Protein AF-A0A521JXI9-F1 (afdb_monomer_lite)

Foldseek 3Di:
DDPPPPPPPCVVVPPPQQFADEDEDCDDDPAADARYWYFHDDDPDTAWIKHQDNDPPRDIDIAGCDPVDPPHWDWDQDPVRFIWIPDWDADPDDPRFTFTQDRRGTGGDDDPPPPPDDD

Structure (mmCIF, N/CA/C/O backbone):
data_AF-A0A521JXI9-F1
#
_entry.id   AF-A0A521JXI9-F1
#
loop_
_atom_site.group_PDB
_atom_site.id
_atom_site.type_symbol
_atom_site.label_atom_id
_atom_site.label_alt_id
_atom_site.label_comp_id
_atom_site.label_asym_id
_atom_site.label_entity_id
_atom_site.label_seq_id
_atom_site.pdbx_PDB_ins_code
_atom_site.Cartn_x
_atom_site.Cartn_y
_atom_site.Cartn_z
_atom_site.occupancy
_atom_site.B_iso_or_equiv
_atom_site.auth_seq_id
_atom_site.auth_comp_id
_atom_site.auth_asym_id
_atom_site.auth_atom_id
_atom_site.pdbx_PDB_model_num
ATOM 1 N N . MET A 1 1 ? -35.250 31.028 7.213 1.00 47.62 1 MET A N 1
ATOM 2 C CA . MET A 1 1 ? -35.215 29.556 7.356 1.00 47.62 1 MET A CA 1
ATOM 3 C C . MET A 1 1 ? -34.373 28.951 6.228 1.00 47.62 1 MET A C 1
ATOM 5 O O . MET A 1 1 ? -34.905 28.649 5.171 1.00 47.62 1 MET A O 1
ATOM 9 N N . ASN A 1 2 ? -33.052 28.829 6.402 1.00 38.97 2 ASN A N 1
ATOM 10 C CA . ASN A 1 2 ? -32.171 28.202 5.405 1.00 38.97 2 ASN A CA 1
ATOM 11 C C . ASN A 1 2 ? -31.302 27.151 6.114 1.00 38.97 2 ASN A C 1
ATOM 13 O O . ASN A 1 2 ? -30.227 27.426 6.633 1.00 38.97 2 ASN A O 1
ATOM 17 N N . TRP A 1 3 ? -31.861 25.951 6.225 1.00 44.75 3 TRP A N 1
ATOM 18 C CA . TRP A 1 3 ? -31.470 24.856 7.122 1.00 44.75 3 TRP A CA 1
ATOM 19 C C . TRP A 1 3 ? -30.432 23.902 6.501 1.00 44.75 3 TRP A C 1
ATOM 21 O O . TRP A 1 3 ? -30.036 22.913 7.107 1.00 44.75 3 TRP A O 1
ATOM 31 N N . ARG A 1 4 ? -29.929 24.215 5.298 1.00 48.31 4 ARG A N 1
ATOM 32 C CA . ARG A 1 4 ? -29.023 23.351 4.514 1.00 48.31 4 ARG A CA 1
ATOM 33 C C . ARG A 1 4 ? -27.524 23.571 4.769 1.00 48.31 4 ARG A C 1
ATOM 35 O O . ARG A 1 4 ? -26.708 22.974 4.073 1.00 48.31 4 ARG A O 1
ATOM 42 N N . LYS A 1 5 ? -27.135 24.404 5.742 1.00 41.25 5 LYS A N 1
ATOM 43 C CA . LYS A 1 5 ? -25.718 24.742 6.018 1.00 41.25 5 LYS A CA 1
ATOM 44 C C . LYS A 1 5 ? -25.226 24.410 7.432 1.00 41.25 5 LYS A C 1
ATOM 46 O O . LYS A 1 5 ? -24.143 24.836 7.803 1.00 41.25 5 LYS A O 1
ATOM 51 N N . LEU A 1 6 ? -25.975 23.618 8.201 1.00 44.66 6 LEU A N 1
ATOM 52 C CA . LEU A 1 6 ? -25.586 23.218 9.565 1.00 44.66 6 LEU A CA 1
ATOM 53 C C . LEU A 1 6 ? -25.155 21.745 9.694 1.00 44.66 6 LEU A C 1
ATOM 55 O O . LEU A 1 6 ? -24.952 21.262 10.799 1.00 44.66 6 LEU A O 1
ATOM 59 N N . TRP A 1 7 ? -24.973 21.027 8.580 1.00 44.38 7 TRP A N 1
ATOM 60 C CA . TRP A 1 7 ? -24.652 19.587 8.596 1.00 44.38 7 TRP A CA 1
ATOM 61 C C . TRP A 1 7 ? -23.256 19.217 8.062 1.00 44.38 7 TRP A C 1
ATOM 63 O O . TRP A 1 7 ? -22.915 18.038 8.002 1.00 44.38 7 TRP A O 1
ATOM 73 N N . GLN A 1 8 ? -22.411 20.190 7.700 1.00 44.91 8 GLN A N 1
ATOM 74 C CA . GLN A 1 8 ? -21.087 19.904 7.112 1.00 44.91 8 GLN A CA 1
ATOM 75 C C . GLN A 1 8 ? -19.894 20.070 8.063 1.00 44.91 8 GLN A C 1
ATOM 77 O O . GLN A 1 8 ? -18.779 19.720 7.679 1.00 44.91 8 GLN A O 1
ATOM 82 N N . SER A 1 9 ? -20.109 20.513 9.305 1.00 42.28 9 SER A N 1
ATOM 83 C CA . SER A 1 9 ? -18.996 20.830 10.218 1.00 42.28 9 SER A CA 1
ATOM 84 C C . SER A 1 9 ? -18.816 19.844 11.379 1.00 42.28 9 SER A C 1
ATOM 86 O O . SER A 1 9 ? -17.770 19.856 12.015 1.00 42.28 9 SER A O 1
ATOM 88 N N . ALA A 1 10 ? -19.761 18.924 11.608 1.00 41.06 10 ALA A N 1
ATOM 89 C CA . ALA A 1 10 ? -19.633 17.879 12.635 1.00 41.06 10 ALA A CA 1
ATOM 90 C C . ALA A 1 10 ? -19.291 16.482 12.067 1.00 41.06 10 ALA A C 1
ATOM 92 O O . ALA A 1 10 ? -18.814 15.613 12.793 1.00 41.06 10 ALA A O 1
ATOM 93 N N . SER A 1 11 ? -19.453 16.245 10.755 1.00 41.09 11 SER A N 1
ATOM 94 C CA . SER A 1 11 ? -19.247 14.907 10.159 1.00 41.09 11 SER A CA 1
ATOM 95 C C . SER A 1 11 ? -17.777 14.533 9.916 1.00 41.09 11 SER A C 1
ATOM 97 O O . SER A 1 11 ? -17.477 13.400 9.542 1.00 41.09 11 SER A O 1
ATOM 99 N N . GLN A 1 12 ? -16.843 15.459 10.150 1.00 42.47 12 GLN A N 1
ATOM 100 C CA . GLN A 1 12 ? -15.401 15.194 10.066 1.00 42.47 12 GLN A CA 1
ATOM 101 C C . GLN A 1 12 ? -14.792 14.748 11.402 1.00 42.47 12 GLN A C 1
ATOM 103 O O . GLN A 1 12 ? -13.679 14.231 11.410 1.00 42.47 12 GLN A O 1
ATOM 108 N N . TRP A 1 13 ? -15.523 14.899 12.512 1.00 41.03 13 TRP A N 1
ATOM 109 C CA . TRP A 1 13 ? -15.098 14.438 13.839 1.00 41.03 13 TRP A CA 1
ATOM 110 C C . TRP A 1 13 ? -15.399 12.947 14.067 1.00 41.03 13 TRP A C 1
ATOM 112 O O . TRP A 1 13 ? -14.726 12.295 14.857 1.00 41.03 13 TRP A 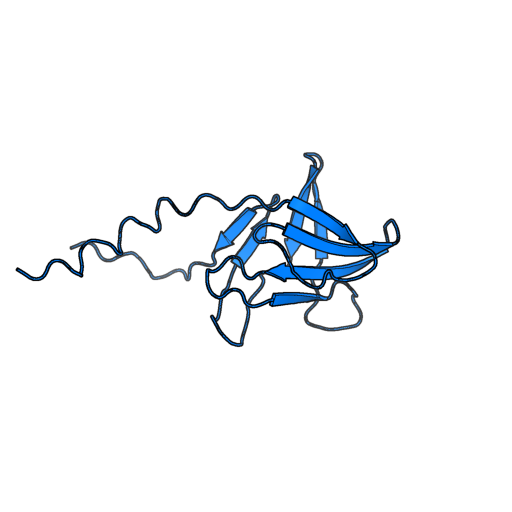O 1
ATOM 122 N N . PHE A 1 14 ? -16.350 12.389 13.309 1.00 41.69 14 PHE A N 1
ATOM 123 C CA . PHE A 1 14 ? -16.812 10.998 13.410 1.00 41.69 14 PHE A CA 1
ATOM 124 C C . PHE A 1 14 ? -16.558 10.143 12.162 1.00 41.69 14 PHE A C 1
ATOM 126 O O . PHE A 1 14 ? -17.037 9.011 12.096 1.00 41.69 14 PHE A O 1
ATOM 133 N N . LYS A 1 15 ? -15.782 10.614 11.171 1.00 48.12 15 LYS A N 1
ATOM 134 C CA . LYS A 1 15 ? -15.240 9.709 10.142 1.00 48.12 15 LYS A CA 1
ATOM 135 C C . LYS A 1 15 ? -14.198 8.821 10.809 1.00 48.12 15 LYS A C 1
ATOM 137 O O . LYS A 1 15 ? -13.009 9.130 10.821 1.00 48.12 15 LYS A O 1
ATOM 142 N N . GLY A 1 16 ? -14.721 7.764 11.432 1.00 50.00 16 GLY A N 1
ATOM 143 C CA . GLY A 1 16 ? -14.015 6.764 12.201 1.00 50.00 16 GLY A CA 1
ATOM 144 C C . GLY A 1 16 ? -12.719 6.400 11.513 1.00 50.00 16 GLY A C 1
ATOM 145 O O . GLY A 1 16 ? -12.669 6.223 10.298 1.00 50.00 16 GLY A O 1
ATOM 146 N N . ARG A 1 17 ? -11.673 6.361 12.328 1.00 65.44 17 ARG A N 1
ATOM 147 C CA . ARG A 1 17 ? -10.297 6.007 12.007 1.00 65.44 17 ARG A CA 1
ATOM 148 C C . ARG A 1 17 ? -10.304 4.699 11.208 1.00 65.44 17 ARG A C 1
ATOM 150 O O . ARG A 1 17 ? -10.276 3.634 11.816 1.00 65.44 17 ARG A O 1
ATOM 157 N N . GLN A 1 18 ? -10.435 4.794 9.879 1.00 75.31 18 GLN A N 1
ATOM 158 C CA . GLN A 1 18 ? -10.701 3.653 9.005 1.00 75.31 18 GLN A CA 1
ATOM 159 C C . GLN A 1 18 ? -9.571 2.656 9.199 1.00 75.31 18 GLN A C 1
ATOM 161 O O . GLN A 1 18 ? -8.430 2.951 8.840 1.00 75.31 18 GLN A O 1
ATOM 166 N N . VAL A 1 19 ? -9.894 1.527 9.826 1.00 87.62 19 VAL A N 1
ATOM 167 C CA . VAL A 1 19 ? -8.962 0.418 9.988 1.00 87.62 19 VAL A CA 1
ATOM 168 C C . VAL A 1 19 ? -8.993 -0.374 8.695 1.00 87.62 19 VAL A C 1
ATOM 170 O O . VAL A 1 19 ? -10.062 -0.715 8.192 1.00 87.62 19 VAL A O 1
ATOM 173 N N . LEU A 1 20 ? -7.815 -0.592 8.139 1.00 93.50 20 LEU A N 1
ATOM 174 C CA . LEU A 1 20 ? -7.587 -1.317 6.913 1.00 93.50 20 LEU A CA 1
ATOM 175 C C . LEU A 1 20 ? -7.235 -2.761 7.249 1.00 93.50 20 LEU A C 1
ATOM 177 O O . LEU A 1 20 ? -6.437 -3.018 8.149 1.00 93.50 20 LEU A O 1
ATOM 181 N N . VAL A 1 21 ? -7.821 -3.691 6.509 1.00 95.12 21 VAL A N 1
ATOM 182 C CA . VAL A 1 21 ? -7.475 -5.112 6.579 1.00 95.12 21 VAL A CA 1
ATOM 183 C C . VAL A 1 21 ? -6.644 -5.448 5.352 1.00 95.12 21 VAL A C 1
ATOM 185 O O . VAL A 1 21 ? -7.057 -5.142 4.235 1.00 95.12 21 VAL A O 1
ATOM 188 N N . SER A 1 22 ? -5.466 -6.029 5.549 1.00 94.38 22 SER A N 1
ATOM 189 C CA . SER A 1 22 ? -4.639 -6.506 4.446 1.00 94.38 22 SER A CA 1
ATOM 190 C C . SER A 1 22 ? -5.030 -7.921 4.035 1.00 94.38 22 SER A C 1
ATOM 192 O O . SER A 1 22 ? -5.378 -8.755 4.866 1.00 94.38 22 SER A O 1
ATOM 194 N N . GLU A 1 23 ? -4.962 -8.176 2.737 1.00 95.94 23 GLU A N 1
ATOM 195 C CA . GLU A 1 23 ? -5.205 -9.475 2.124 1.00 95.94 23 GLU A CA 1
ATOM 196 C C . GLU A 1 23 ? -4.158 -9.665 1.030 1.00 95.94 23 GLU A C 1
ATOM 198 O O . GLU A 1 23 ? -4.027 -8.806 0.157 1.00 95.94 23 GLU A O 1
ATOM 203 N N . GLN A 1 24 ? -3.365 -10.733 1.110 1.00 96.62 24 GLN A N 1
ATOM 204 C CA . GLN A 1 24 ? -2.411 -11.062 0.056 1.00 96.62 24 GLN A CA 1
ATOM 205 C C . GLN A 1 24 ? -3.127 -11.841 -1.042 1.00 96.62 24 GLN A C 1
ATOM 207 O O . GLN A 1 24 ? -3.872 -12.771 -0.743 1.00 96.62 24 GLN A O 1
ATOM 212 N N . VAL A 1 25 ? -2.915 -11.433 -2.289 1.00 96.62 25 VAL A N 1
ATOM 213 C CA . VAL A 1 25 ? -3.550 -12.020 -3.469 1.00 96.62 25 VAL A CA 1
ATOM 214 C C . VAL A 1 25 ? -2.542 -12.112 -4.608 1.00 96.62 25 VAL A C 1
ATOM 216 O O . VAL A 1 25 ? -1.685 -11.238 -4.752 1.00 96.62 25 VAL A O 1
ATOM 219 N N . ASP A 1 26 ? -2.676 -13.135 -5.444 1.00 93.50 26 ASP A N 1
ATOM 220 C CA . ASP A 1 26 ? -1.853 -13.268 -6.650 1.00 93.50 26 ASP A CA 1
ATOM 221 C C . ASP A 1 26 ? -2.393 -12.387 -7.790 1.00 93.50 26 ASP A C 1
ATOM 223 O O . ASP A 1 26 ? -1.630 -11.837 -8.583 1.00 93.50 26 ASP A O 1
ATOM 227 N N . GLU A 1 27 ? -3.713 -12.172 -7.824 1.00 91.31 27 GLU A N 1
ATOM 228 C CA . GLU A 1 27 ? -4.410 -11.355 -8.819 1.00 91.31 27 GLU A CA 1
ATOM 229 C C . GLU A 1 27 ? -5.374 -10.356 -8.159 1.00 91.31 27 GLU A C 1
ATOM 231 O O . GLU A 1 27 ? -5.932 -10.604 -7.087 1.00 91.31 27 GLU A O 1
ATOM 236 N N . ILE A 1 28 ? -5.559 -9.187 -8.786 1.00 91.94 28 ILE A N 1
ATOM 237 C CA . ILE A 1 28 ? -6.487 -8.162 -8.290 1.00 91.94 28 ILE A CA 1
ATOM 238 C C . ILE A 1 28 ? -7.927 -8.664 -8.480 1.00 91.94 28 ILE A C 1
ATOM 240 O O . ILE A 1 28 ? -8.292 -8.979 -9.609 1.00 91.94 28 ILE A O 1
ATOM 244 N N . PRO A 1 29 ? -8.779 -8.668 -7.437 1.00 91.81 29 PRO A N 1
ATOM 245 C CA . PRO A 1 29 ? -10.187 -9.019 -7.597 1.00 91.81 29 PRO A CA 1
ATOM 246 C C . PRO A 1 29 ? -10.929 -8.033 -8.505 1.00 91.81 29 PRO A C 1
ATOM 248 O O . PRO A 1 29 ? -10.666 -6.830 -8.449 1.00 91.81 29 PRO A O 1
ATOM 251 N N . ASP A 1 30 ? -11.958 -8.502 -9.215 1.00 90.94 30 ASP A N 1
ATOM 252 C CA . ASP A 1 30 ? -12.822 -7.649 -10.053 1.00 90.94 30 ASP A CA 1
ATOM 253 C C . ASP A 1 30 ? -13.436 -6.472 -9.274 1.00 90.94 30 ASP A C 1
ATOM 255 O O . ASP A 1 30 ? -13.648 -5.381 -9.806 1.00 90.94 30 ASP A O 1
ATOM 259 N N . CYS A 1 31 ? -13.728 -6.690 -7.988 1.00 91.19 31 CYS A N 1
ATOM 260 C CA . CYS A 1 31 ? -14.319 -5.703 -7.092 1.00 91.19 31 CYS A CA 1
ATOM 261 C C . CYS A 1 31 ? -13.498 -5.562 -5.805 1.00 91.19 31 CYS A C 1
ATOM 263 O O . CYS A 1 31 ? -13.505 -6.442 -4.943 1.00 91.19 31 CYS A O 1
ATOM 265 N N . LEU A 1 32 ? -12.842 -4.412 -5.628 1.00 94.56 32 LEU A N 1
ATOM 266 C CA . LEU A 1 32 ? -12.102 -4.114 -4.402 1.00 94.56 32 LEU A CA 1
ATOM 267 C C . LEU A 1 32 ? -13.046 -3.659 -3.288 1.00 94.56 32 LEU A C 1
ATOM 269 O O . LEU A 1 32 ? -13.744 -2.649 -3.413 1.00 94.56 32 LEU A O 1
ATOM 273 N N . ALA A 1 33 ? -13.006 -4.359 -2.156 1.00 94.06 33 ALA A N 1
ATOM 274 C CA . ALA A 1 33 ? -13.790 -3.988 -0.989 1.00 94.06 33 ALA A CA 1
ATOM 275 C C . ALA A 1 33 ? -13.243 -2.722 -0.308 1.00 94.06 33 ALA A C 1
ATOM 277 O O . ALA A 1 33 ? -12.033 -2.530 -0.134 1.00 94.06 33 ALA A O 1
ATOM 278 N N . LYS A 1 34 ? -14.155 -1.864 0.158 1.00 92.69 34 LYS A N 1
ATOM 279 C CA . LYS A 1 34 ? -13.799 -0.682 0.945 1.00 92.69 34 LYS A CA 1
ATOM 280 C C . LYS A 1 34 ? -13.123 -1.099 2.250 1.00 92.69 34 LYS A C 1
ATOM 282 O O . LYS A 1 34 ? -13.637 -1.938 2.980 1.00 92.69 34 LYS A O 1
ATOM 287 N N . GLY A 1 35 ? -11.998 -0.467 2.576 1.00 93.88 35 GLY A N 1
ATOM 288 C CA . GLY A 1 35 ? -11.262 -0.783 3.803 1.00 93.88 35 GLY A CA 1
ATOM 289 C C . GLY A 1 35 ? -10.346 -1.995 3.708 1.00 93.88 35 GLY A C 1
ATOM 290 O O . GLY A 1 35 ? -9.772 -2.371 4.724 1.00 93.88 35 GLY A O 1
ATOM 291 N N . LYS A 1 36 ? -10.148 -2.560 2.514 1.00 95.94 36 LYS A N 1
ATOM 292 C CA . LYS A 1 36 ? -9.125 -3.577 2.282 1.00 95.94 36 LYS A CA 1
ATOM 293 C C . LYS A 1 36 ? -7.900 -3.023 1.556 1.00 95.94 36 LYS A C 1
ATOM 295 O O . LYS A 1 36 ? -8.008 -2.113 0.731 1.00 95.94 36 LYS A O 1
ATOM 300 N N . LEU A 1 37 ? -6.741 -3.580 1.897 1.00 96.31 37 LEU A N 1
ATOM 301 C CA . LEU A 1 37 ? -5.474 -3.423 1.191 1.00 96.31 37 LEU A CA 1
ATOM 302 C C . LEU A 1 37 ? -5.120 -4.759 0.549 1.00 96.31 37 LEU A C 1
ATOM 304 O O . LEU A 1 37 ? -4.767 -5.700 1.253 1.00 96.31 37 LEU A O 1
ATOM 308 N N . TYR A 1 38 ? -5.192 -4.827 -0.772 1.00 97.75 38 TYR A N 1
ATOM 309 C CA . TYR A 1 38 ? -4.799 -6.016 -1.514 1.00 97.75 38 TYR A CA 1
ATOM 310 C C . TYR A 1 38 ? -3.304 -5.944 -1.794 1.00 97.75 38 TYR A C 1
ATOM 312 O O . TYR A 1 38 ? -2.854 -5.058 -2.523 1.00 97.75 38 TYR A O 1
ATOM 320 N N . LEU A 1 39 ? -2.536 -6.821 -1.155 1.00 97.50 39 LEU A N 1
ATOM 321 C CA . LEU A 1 39 ? -1.094 -6.940 -1.320 1.00 97.50 39 LEU A CA 1
ATOM 322 C C . LEU A 1 39 ? -0.835 -7.939 -2.438 1.00 97.50 39 LEU A C 1
ATOM 324 O O . LEU A 1 39 ? -1.085 -9.128 -2.277 1.00 97.50 39 LEU A O 1
ATOM 328 N N . LEU A 1 40 ? -0.357 -7.443 -3.568 1.00 97.81 40 LEU A N 1
ATOM 329 C CA . LEU A 1 40 ? -0.119 -8.265 -4.738 1.00 97.81 40 LEU A CA 1
ATOM 330 C C . LEU A 1 40 ? 1.287 -8.826 -4.703 1.00 97.81 40 LEU A C 1
ATOM 332 O O . LEU A 1 40 ? 2.260 -8.061 -4.679 1.00 97.81 40 LEU A O 1
ATOM 336 N N . GLY A 1 41 ? 1.377 -10.148 -4.685 1.00 95.88 41 GLY A N 1
ATOM 337 C CA . GLY A 1 41 ? 2.649 -10.840 -4.660 1.00 95.88 41 GLY A CA 1
ATOM 338 C C . GLY A 1 41 ? 2.584 -12.232 -4.071 1.00 95.88 41 GLY A C 1
ATOM 339 O O . GLY A 1 41 ? 1.630 -12.584 -3.385 1.00 95.88 41 GLY A O 1
ATOM 340 N N . GLU A 1 42 ? 3.673 -12.971 -4.238 1.00 94.44 42 GLU A N 1
ATOM 341 C CA . GLU A 1 42 ? 3.807 -14.344 -3.766 1.00 94.44 42 GLU A CA 1
ATOM 342 C C . GLU A 1 42 ? 4.779 -14.423 -2.579 1.00 94.44 42 GLU A C 1
ATOM 344 O O . GLU A 1 42 ? 5.901 -13.897 -2.604 1.00 94.44 42 GLU A O 1
ATOM 349 N N . GLY A 1 43 ? 4.351 -15.080 -1.499 1.00 91.62 43 GLY A N 1
ATOM 350 C CA . GLY A 1 43 ? 5.149 -15.232 -0.285 1.00 91.62 43 GLY A CA 1
ATOM 351 C C . GLY A 1 43 ? 5.611 -13.882 0.271 1.00 91.62 43 GLY A C 1
ATOM 352 O O . GLY A 1 43 ? 4.802 -13.063 0.698 1.00 91.62 43 GLY A O 1
ATOM 353 N N . ARG A 1 44 ? 6.927 -13.638 0.277 1.00 90.62 44 ARG A N 1
ATOM 354 C CA . ARG A 1 44 ? 7.519 -12.371 0.758 1.00 90.62 44 ARG A CA 1
ATOM 355 C C . ARG A 1 44 ? 7.777 -11.347 -0.350 1.00 90.62 44 ARG A C 1
ATOM 357 O O . ARG A 1 44 ? 8.250 -10.252 -0.051 1.00 90.62 44 ARG A O 1
ATOM 364 N N . HIS A 1 45 ? 7.528 -11.699 -1.608 1.00 94.06 45 HIS A N 1
ATOM 365 C CA . HIS A 1 45 ? 7.814 -10.845 -2.750 1.00 94.06 45 HIS A CA 1
ATOM 366 C C . HIS A 1 45 ? 6.542 -10.130 -3.204 1.00 94.06 45 HIS A C 1
ATOM 368 O O . HIS A 1 45 ? 5.728 -10.693 -3.926 1.00 94.06 45 HIS A O 1
ATOM 374 N N . LEU A 1 46 ? 6.376 -8.882 -2.762 1.00 96.50 46 LEU A N 1
ATOM 375 C CA . LEU A 1 46 ? 5.232 -8.042 -3.112 1.00 96.50 46 LEU A CA 1
ATOM 376 C C . LEU A 1 46 ? 5.620 -7.024 -4.185 1.00 96.50 46 LEU A C 1
ATOM 378 O O . LEU A 1 46 ? 6.588 -6.283 -4.011 1.00 96.50 46 LEU A O 1
ATOM 382 N N . TRP A 1 47 ? 4.839 -6.950 -5.262 1.00 96.88 47 TRP A N 1
ATOM 383 C CA . TRP A 1 47 ? 5.078 -6.026 -6.375 1.00 96.88 47 TRP A CA 1
ATOM 384 C C . TRP A 1 47 ? 4.129 -4.827 -6.381 1.00 96.88 47 TRP A C 1
ATOM 386 O O . TRP A 1 47 ? 4.501 -3.759 -6.873 1.00 96.88 47 TRP A O 1
ATOM 396 N N . ALA A 1 48 ? 2.929 -4.946 -5.807 1.00 97.50 48 ALA A N 1
ATOM 397 C CA . ALA A 1 48 ? 1.976 -3.841 -5.773 1.00 97.50 48 ALA A CA 1
ATOM 398 C C . ALA A 1 48 ? 1.021 -3.891 -4.575 1.00 97.50 48 ALA A C 1
ATOM 400 O O . ALA A 1 48 ? 0.864 -4.905 -3.902 1.00 97.50 48 ALA A O 1
ATOM 401 N N . VAL A 1 49 ? 0.347 -2.768 -4.332 1.00 97.69 49 VAL A N 1
ATOM 402 C CA . VAL A 1 49 ? -0.830 -2.684 -3.466 1.00 97.69 49 VAL A CA 1
ATOM 403 C C . VAL A 1 49 ? -1.980 -2.086 -4.256 1.00 97.69 49 VAL A C 1
ATOM 405 O O . VAL A 1 49 ? -1.804 -1.062 -4.917 1.00 97.69 49 VAL A O 1
A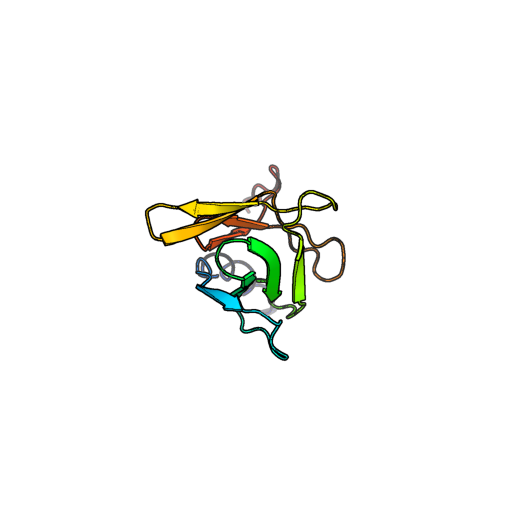TOM 408 N N . ALA A 1 50 ? -3.163 -2.678 -4.150 1.00 97.69 50 ALA A N 1
ATOM 409 C CA . ALA A 1 50 ? -4.388 -2.110 -4.691 1.00 97.69 50 ALA A CA 1
ATOM 410 C C . ALA A 1 50 ? -5.408 -1.861 -3.575 1.00 97.69 50 ALA A C 1
ATOM 412 O O . ALA A 1 50 ? -5.538 -2.638 -2.628 1.00 97.69 50 ALA A O 1
ATOM 413 N N . MET A 1 51 ? -6.128 -0.747 -3.662 1.00 96.81 51 MET A N 1
ATOM 414 C CA . MET A 1 51 ? -7.182 -0.408 -2.708 1.00 96.81 51 MET A CA 1
ATOM 415 C C . MET A 1 51 ? -8.223 0.509 -3.332 1.00 96.81 51 MET A C 1
ATOM 417 O O . MET A 1 51 ? -7.928 1.298 -4.231 1.00 96.81 51 MET A O 1
ATOM 421 N N . GLN A 1 52 ? -9.436 0.490 -2.793 1.00 95.94 52 GLN A N 1
ATOM 422 C CA . GLN A 1 52 ? -10.385 1.560 -3.068 1.00 95.94 52 GLN A CA 1
ATOM 423 C C . GLN A 1 52 ? -9.954 2.836 -2.332 1.00 95.94 52 GLN A C 1
ATOM 425 O O . GLN A 1 52 ? -9.539 2.776 -1.172 1.00 95.94 52 GLN A O 1
ATOM 430 N N . CYS A 1 53 ? -10.083 4.002 -2.976 1.00 94.44 53 CYS A N 1
ATOM 431 C CA . CYS A 1 53 ? -9.834 5.295 -2.345 1.00 94.44 53 CYS A CA 1
ATOM 432 C C . CYS A 1 53 ? -10.599 5.353 -1.020 1.00 94.44 53 CYS A C 1
ATOM 434 O O . CYS A 1 53 ? -11.814 5.154 -1.028 1.00 94.44 53 CYS A O 1
ATOM 436 N N . PRO A 1 54 ? -9.940 5.676 0.107 1.00 93.06 54 PRO A N 1
ATOM 437 C CA . PRO A 1 54 ? -10.616 5.769 1.403 1.00 93.06 54 PRO A CA 1
ATOM 438 C C . PRO A 1 54 ? -11.589 6.955 1.476 1.00 93.06 54 PRO A C 1
ATOM 440 O O . PRO A 1 54 ? -12.398 7.076 2.396 1.00 93.06 54 PRO A O 1
ATOM 443 N N . CYS A 1 55 ? -11.540 7.844 0.485 1.00 89.12 55 CYS A N 1
ATOM 444 C CA . CYS A 1 55 ? -12.599 8.801 0.234 1.00 89.12 55 CYS A CA 1
ATOM 445 C C . CYS A 1 55 ? -13.903 8.103 -0.211 1.00 89.12 55 CYS A C 1
ATOM 447 O O . CYS A 1 55 ? -13.977 6.895 -0.400 1.00 89.12 55 CYS A O 1
ATOM 449 N N . SER A 1 56 ? -14.974 8.863 -0.419 1.00 86.69 56 SER A N 1
ATOM 450 C CA . SER A 1 56 ? -16.246 8.316 -0.912 1.00 86.69 56 SER A CA 1
ATOM 451 C C . SER A 1 56 ? -16.354 8.259 -2.442 1.00 86.69 56 SER A C 1
ATOM 453 O O . SER A 1 56 ? -17.432 7.968 -2.941 1.00 86.69 56 SER A O 1
ATOM 455 N N . CYS A 1 57 ? -15.285 8.547 -3.199 1.00 91.31 57 CYS A N 1
ATOM 456 C CA . CYS A 1 57 ? -15.366 8.609 -4.668 1.00 91.31 57 CYS A CA 1
ATOM 457 C C . CYS A 1 57 ? -15.344 7.237 -5.354 1.00 91.31 57 CYS A C 1
ATOM 459 O O . CYS A 1 57 ? -15.588 7.159 -6.551 1.00 91.31 57 CYS A O 1
ATOM 461 N N . GLY A 1 58 ? -14.987 6.178 -4.623 1.00 89.81 58 GLY A N 1
ATOM 462 C CA . GLY A 1 58 ? -14.943 4.809 -5.132 1.00 89.81 58 GLY A CA 1
ATOM 463 C C . GLY A 1 58 ? -13.806 4.492 -6.109 1.00 89.81 58 GLY A C 1
ATOM 464 O O . GLY A 1 58 ? -13.665 3.338 -6.493 1.00 89.81 58 GLY A O 1
ATOM 465 N N . GLY A 1 59 ? -12.977 5.471 -6.484 1.00 93.81 59 GLY A N 1
ATOM 466 C CA . GLY A 1 59 ? -11.861 5.262 -7.408 1.00 93.81 59 GLY A CA 1
ATOM 467 C C . GLY A 1 59 ? -10.808 4.305 -6.852 1.00 93.81 59 GLY A C 1
ATOM 468 O O . GLY A 1 59 ? -10.514 4.342 -5.660 1.00 93.81 59 GLY A O 1
ATOM 469 N N . ILE A 1 60 ? -10.221 3.484 -7.717 1.00 95.38 60 ILE A N 1
ATOM 470 C CA . ILE A 1 60 ? -9.179 2.522 -7.346 1.00 95.38 60 ILE A CA 1
ATOM 471 C C . ILE A 1 60 ? -7.809 3.216 -7.334 1.00 95.38 60 ILE A C 1
ATOM 473 O O . ILE A 1 60 ? -7.529 4.103 -8.145 1.00 95.38 60 ILE A O 1
ATOM 477 N N . ILE A 1 61 ? -6.974 2.840 -6.369 1.00 96.06 61 ILE A N 1
ATOM 478 C CA . ILE A 1 61 ? -5.592 3.284 -6.216 1.00 96.06 61 ILE A CA 1
ATOM 479 C C . ILE A 1 61 ? -4.697 2.054 -6.348 1.00 96.06 61 ILE A C 1
ATOM 481 O O . ILE A 1 61 ? -4.848 1.105 -5.582 1.00 96.06 61 ILE A O 1
ATOM 485 N N . HIS A 1 62 ? -3.750 2.115 -7.284 1.00 96.12 62 HIS A N 1
ATOM 486 C CA . HIS A 1 62 ? -2.666 1.147 -7.430 1.00 96.12 62 HIS A CA 1
ATOM 487 C C . HIS A 1 62 ? -1.356 1.805 -7.004 1.00 96.12 62 HIS A C 1
ATOM 489 O O . HIS A 1 62 ? -1.056 2.927 -7.419 1.00 96.12 62 HIS A O 1
ATOM 495 N N . LEU A 1 63 ? -0.587 1.115 -6.170 1.00 97.00 63 LEU A N 1
ATOM 496 C CA . LEU A 1 63 ? 0.703 1.559 -5.661 1.00 97.00 63 LEU A CA 1
ATOM 497 C C . LEU A 1 63 ? 1.754 0.528 -6.048 1.00 97.00 63 LEU A C 1
ATOM 499 O O . LEU A 1 63 ? 1.624 -0.646 -5.716 1.00 97.00 63 LEU A O 1
ATOM 503 N N . ASN A 1 64 ? 2.802 0.976 -6.725 1.00 97.25 64 ASN A N 1
ATOM 504 C CA . ASN A 1 64 ? 3.945 0.140 -7.059 1.00 97.25 64 ASN A CA 1
ATOM 505 C C . ASN A 1 64 ? 4.836 -0.071 -5.820 1.00 97.25 64 ASN A C 1
ATOM 507 O O . ASN A 1 64 ? 5.156 0.897 -5.124 1.00 97.25 64 ASN A O 1
ATOM 511 N N . LEU A 1 65 ? 5.259 -1.310 -5.566 1.00 97.25 65 LEU A N 1
ATOM 512 C CA . LEU A 1 65 ? 6.229 -1.654 -4.519 1.00 97.25 65 LEU A CA 1
ATOM 513 C C . LEU A 1 65 ? 7.622 -1.979 -5.079 1.00 97.25 65 LEU A C 1
ATOM 515 O O . LEU A 1 65 ? 8.588 -2.020 -4.316 1.00 97.25 65 LEU A O 1
ATOM 519 N N . LEU A 1 66 ? 7.750 -2.170 -6.396 1.00 96.44 66 LEU A N 1
ATOM 520 C CA . LEU A 1 66 ? 9.031 -2.477 -7.024 1.00 96.44 66 LEU A CA 1
ATOM 521 C C . LEU A 1 66 ? 9.933 -1.230 -7.062 1.00 96.44 66 LEU A C 1
ATOM 523 O O . LEU A 1 66 ? 9.482 -0.145 -7.449 1.00 96.44 66 LEU A O 1
ATOM 527 N N . PRO A 1 67 ? 11.217 -1.350 -6.685 1.00 93.50 67 PRO A N 1
ATOM 528 C CA . PRO A 1 67 ? 12.122 -0.209 -6.563 1.00 93.50 67 PRO A CA 1
ATOM 529 C C . PRO A 1 67 ? 12.525 0.409 -7.908 1.00 93.50 67 PRO A C 1
ATOM 531 O O . PRO A 1 67 ? 13.006 1.545 -7.909 1.00 93.50 67 PRO A O 1
ATOM 534 N N . ASP A 1 68 ? 12.295 -0.295 -9.017 1.00 94.44 68 ASP A N 1
ATOM 535 C CA . ASP A 1 68 ? 12.775 0.068 -10.357 1.00 94.44 68 ASP A CA 1
ATOM 536 C C . ASP A 1 68 ? 11.898 1.119 -11.052 1.00 94.44 68 ASP A C 1
ATOM 538 O O . ASP A 1 68 ? 12.328 1.766 -12.004 1.00 94.44 68 ASP A O 1
ATOM 542 N N . ALA A 1 69 ? 10.679 1.336 -10.551 1.00 91.44 69 ALA A N 1
ATOM 543 C CA . ALA A 1 69 ? 9.754 2.337 -11.070 1.00 91.44 69 ALA A CA 1
ATOM 544 C C . ALA A 1 69 ? 9.360 3.358 -9.995 1.00 91.44 69 ALA A C 1
ATOM 546 O O . ALA A 1 69 ? 9.381 3.095 -8.788 1.00 91.44 69 ALA A O 1
ATOM 547 N N . ARG A 1 70 ? 8.994 4.565 -10.437 1.00 93.25 70 ARG A N 1
ATOM 548 C CA . ARG A 1 70 ? 8.513 5.645 -9.570 1.00 93.25 70 ARG A CA 1
ATOM 549 C C . ARG A 1 70 ? 7.126 6.119 -10.026 1.00 93.25 70 ARG A C 1
ATOM 551 O O . ARG A 1 70 ? 6.876 6.153 -11.227 1.00 93.25 70 ARG A O 1
ATOM 558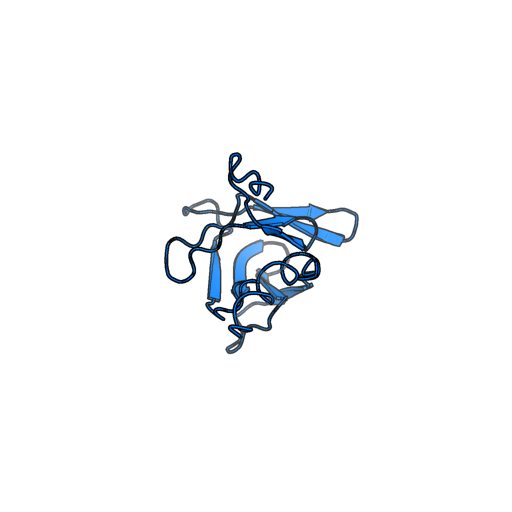 N N . PRO A 1 71 ? 6.254 6.541 -9.094 1.00 94.50 71 PRO A N 1
ATOM 559 C CA . PRO A 1 71 ? 6.446 6.510 -7.641 1.00 94.50 71 PRO A CA 1
ATOM 560 C C . PRO A 1 71 ? 6.462 5.073 -7.086 1.00 94.50 71 PRO A C 1
ATOM 562 O O . PRO A 1 71 ? 5.802 4.188 -7.621 1.00 94.50 71 PRO A O 1
ATOM 565 N N . CYS A 1 72 ? 7.249 4.837 -6.033 1.00 96.75 72 CYS A N 1
ATOM 566 C CA . CYS A 1 72 ? 7.296 3.556 -5.326 1.00 96.75 72 CYS A CA 1
ATOM 567 C C . CYS A 1 72 ? 6.914 3.753 -3.864 1.00 96.75 72 CYS A C 1
ATOM 569 O O . CYS A 1 72 ? 7.253 4.772 -3.252 1.00 96.75 72 CYS A O 1
ATOM 571 N N . TRP A 1 73 ? 6.291 2.736 -3.289 1.00 98.00 73 TRP A N 1
ATOM 572 C CA . TRP A 1 73 ? 5.999 2.669 -1.872 1.00 98.00 73 TRP A CA 1
ATOM 573 C C . TRP A 1 73 ? 6.750 1.515 -1.230 1.00 98.00 73 TRP A C 1
ATOM 575 O O . TRP A 1 73 ? 7.045 0.499 -1.847 1.00 98.00 73 TRP A O 1
ATOM 585 N N . ARG A 1 74 ? 7.060 1.689 0.046 1.00 97.00 74 ARG A N 1
ATOM 586 C CA . ARG A 1 74 ? 7.603 0.661 0.912 1.00 97.00 74 ARG A CA 1
ATOM 587 C C . ARG A 1 74 ? 6.526 0.255 1.893 1.00 97.00 74 ARG A C 1
ATOM 589 O O . ARG A 1 74 ? 5.960 1.107 2.583 1.00 97.00 74 ARG A O 1
ATOM 596 N N . LEU A 1 75 ? 6.287 -1.044 1.955 1.00 96.75 75 LEU A N 1
ATOM 597 C CA . LEU A 1 75 ? 5.426 -1.657 2.946 1.00 96.75 75 LEU A CA 1
ATOM 598 C C . LEU A 1 75 ? 6.250 -1.994 4.189 1.00 96.75 75 LEU A C 1
ATOM 600 O O . LEU A 1 75 ? 7.318 -2.594 4.093 1.00 96.75 75 LEU A O 1
ATOM 604 N N . ILE A 1 76 ? 5.774 -1.568 5.352 1.00 96.69 76 ILE A N 1
ATOM 605 C CA . ILE A 1 76 ? 6.428 -1.796 6.640 1.00 96.69 76 ILE A CA 1
ATOM 606 C C . ILE A 1 76 ? 5.490 -2.650 7.480 1.00 96.69 76 ILE A C 1
ATOM 608 O O . ILE A 1 76 ? 4.375 -2.217 7.767 1.00 96.69 76 ILE A O 1
ATOM 612 N N . HIS A 1 77 ? 5.950 -3.833 7.880 1.00 95.19 77 HIS A N 1
ATOM 613 C CA . HIS A 1 77 ? 5.256 -4.691 8.836 1.00 95.19 77 HIS A CA 1
ATOM 614 C C . HIS A 1 77 ? 5.707 -4.346 10.256 1.00 95.19 77 HIS A C 1
ATOM 616 O O . HIS A 1 77 ? 6.906 -4.270 10.531 1.00 95.19 77 HIS A O 1
ATOM 622 N N . HIS A 1 78 ? 4.749 -4.146 11.155 1.00 95.25 78 HIS A N 1
ATOM 623 C CA . HIS A 1 78 ? 5.001 -3.876 12.568 1.00 95.25 78 HIS A CA 1
ATOM 624 C C . HIS A 1 78 ? 4.847 -5.148 13.401 1.00 95.25 78 HIS A C 1
ATOM 626 O O . HIS A 1 78 ? 4.193 -6.108 12.998 1.00 95.25 78 HIS A O 1
ATOM 632 N N . ARG A 1 79 ? 5.437 -5.151 14.603 1.00 94.81 79 ARG A N 1
ATOM 633 C CA . ARG A 1 79 ? 5.370 -6.297 15.529 1.00 94.81 79 ARG A CA 1
ATOM 634 C C . ARG A 1 79 ? 3.960 -6.571 16.058 1.00 94.81 79 ARG A C 1
ATOM 636 O O . ARG A 1 79 ? 3.674 -7.694 16.443 1.00 94.81 79 ARG A O 1
ATOM 643 N N . ASP A 1 80 ? 3.098 -5.558 16.071 1.00 93.06 80 ASP A N 1
ATOM 644 C CA . ASP A 1 80 ? 1.694 -5.662 16.487 1.00 93.06 80 ASP A CA 1
ATOM 645 C C . ASP A 1 80 ? 0.775 -6.222 15.381 1.00 93.06 80 ASP A C 1
ATOM 647 O O . ASP A 1 80 ? -0.444 -6.230 15.533 1.00 93.06 80 ASP A O 1
ATOM 651 N N . GLY A 1 81 ? 1.349 -6.663 14.254 1.00 90.44 81 GLY A N 1
ATOM 652 C CA . GLY A 1 81 ? 0.615 -7.178 13.098 1.00 90.44 81 GLY A CA 1
ATOM 653 C C . GLY A 1 81 ? 0.028 -6.094 12.192 1.00 90.44 81 GLY A C 1
ATOM 654 O O . GLY A 1 81 ? -0.581 -6.415 11.173 1.00 90.44 81 GLY A O 1
ATOM 655 N N . THR A 1 82 ? 0.208 -4.810 12.515 1.00 94.56 82 THR A N 1
ATOM 656 C CA . THR A 1 82 ? -0.228 -3.714 11.646 1.00 94.56 82 THR A CA 1
ATOM 657 C C . THR A 1 82 ? 0.794 -3.413 10.556 1.00 94.56 82 THR A C 1
ATOM 659 O O . THR A 1 82 ? 1.948 -3.844 10.603 1.00 94.56 82 THR A O 1
ATOM 662 N N . MET A 1 83 ? 0.375 -2.649 9.547 1.00 95.62 83 MET A N 1
ATOM 663 C CA . MET A 1 83 ? 1.209 -2.314 8.400 1.00 95.62 83 MET A CA 1
ATOM 664 C C . MET A 1 83 ? 1.132 -0.820 8.075 1.00 95.62 83 MET A C 1
ATOM 666 O O . MET A 1 83 ? 0.108 -0.162 8.283 1.00 95.62 83 MET A O 1
ATOM 670 N N . SER A 1 84 ? 2.231 -0.271 7.564 1.00 97.25 84 SER A N 1
ATOM 671 C CA . SER A 1 84 ? 2.313 1.108 7.070 1.00 97.25 84 SER A CA 1
ATOM 672 C C . SER A 1 84 ? 2.827 1.144 5.636 1.00 97.25 84 SER A C 1
ATOM 674 O O . SER A 1 84 ? 3.632 0.304 5.241 1.00 97.25 84 SER A O 1
ATOM 676 N N . LEU A 1 85 ? 2.416 2.164 4.883 1.00 97.88 85 LEU A N 1
ATOM 677 C CA . LEU A 1 85 ? 2.956 2.479 3.561 1.00 97.88 85 LEU A CA 1
ATOM 678 C C . LEU A 1 85 ? 3.665 3.831 3.600 1.00 97.88 85 LEU A C 1
ATOM 680 O O . LEU A 1 85 ? 3.155 4.800 4.167 1.00 97.88 85 LEU A O 1
ATOM 684 N N . THR A 1 86 ? 4.842 3.895 2.983 1.00 96.81 86 THR A N 1
ATOM 685 C CA . THR A 1 86 ? 5.617 5.133 2.839 1.00 96.81 86 THR A CA 1
ATOM 686 C C . THR A 1 86 ? 6.161 5.264 1.416 1.00 96.81 86 THR A C 1
ATOM 688 O O . THR A 1 86 ? 6.641 4.265 0.887 1.00 96.81 86 THR A O 1
ATOM 691 N N . PRO A 1 87 ? 6.102 6.443 0.767 1.00 96.69 87 PRO A N 1
ATOM 692 C CA . PRO A 1 87 ? 5.674 7.745 1.294 1.00 96.69 87 PRO A CA 1
ATOM 693 C C . PRO A 1 87 ? 4.142 7.905 1.369 1.00 96.69 87 PRO A C 1
ATOM 695 O O . PRO A 1 87 ? 3.392 6.938 1.245 1.00 96.69 87 PRO A O 1
ATOM 698 N N . SER A 1 88 ? 3.657 9.134 1.594 1.00 96.44 88 SER A N 1
ATOM 699 C CA . SER A 1 88 ? 2.224 9.445 1.485 1.00 96.44 88 SER A CA 1
ATOM 700 C C . SER A 1 88 ? 1.670 9.081 0.111 1.00 96.44 88 SER A C 1
ATOM 702 O O . SER A 1 88 ? 2.377 9.138 -0.894 1.00 96.44 88 SER A O 1
ATOM 704 N N . ILE A 1 89 ? 0.376 8.802 0.055 1.00 96.88 89 ILE A N 1
ATOM 705 C CA . ILE A 1 89 ? -0.358 8.549 -1.178 1.00 96.88 89 ILE A CA 1
ATOM 706 C C . ILE A 1 89 ? -1.058 9.843 -1.571 1.00 96.88 89 ILE A C 1
ATOM 708 O O . ILE A 1 89 ? -1.935 10.328 -0.852 1.00 96.88 89 ILE A O 1
ATOM 712 N N . TRP A 1 90 ? -0.673 1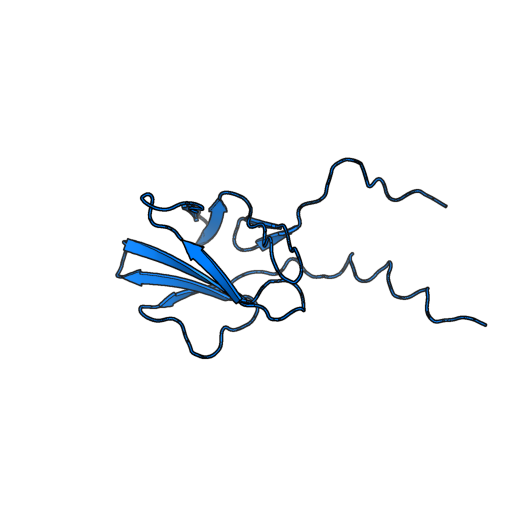0.402 -2.715 1.00 95.38 90 TRP A N 1
ATOM 713 C CA . TRP A 1 90 ? -1.331 11.560 -3.305 1.00 95.38 90 TRP A CA 1
ATOM 714 C C . TRP A 1 90 ? -1.877 11.191 -4.676 1.00 95.38 90 TRP A C 1
ATOM 716 O O . TRP A 1 90 ? -1.134 10.938 -5.624 1.00 95.38 90 TRP A O 1
ATOM 726 N N . ARG A 1 91 ? -3.203 11.149 -4.781 1.00 91.94 91 ARG A N 1
ATOM 727 C CA . ARG A 1 91 ? -3.866 10.909 -6.056 1.00 91.94 91 ARG A CA 1
ATOM 728 C C . ARG A 1 91 ? -3.883 12.223 -6.832 1.00 91.94 91 ARG A C 1
ATOM 730 O O . ARG A 1 91 ? -4.602 13.130 -6.446 1.00 91.94 91 ARG A O 1
ATOM 737 N N . GLN A 1 92 ? -3.113 12.351 -7.907 1.00 87.38 92 GLN A N 1
ATOM 738 C CA . GLN A 1 92 ? -3.073 13.608 -8.674 1.00 87.38 92 GLN A CA 1
ATOM 739 C C . GLN A 1 92 ? -4.346 13.827 -9.517 1.00 87.38 92 GLN A C 1
ATOM 741 O O . GLN A 1 92 ? -4.782 14.960 -9.703 1.00 87.38 92 GLN A O 1
ATOM 746 N N . GLY A 1 93 ? -4.991 12.743 -9.964 1.00 83.06 93 GLY A N 1
ATOM 747 C CA . GLY A 1 93 ? -6.263 12.770 -10.696 1.00 83.06 93 GLY A CA 1
ATOM 748 C C . GLY A 1 93 ? -7.508 12.527 -9.826 1.00 83.06 93 GLY A C 1
ATOM 749 O O . GLY A 1 93 ? -7.442 12.029 -8.700 1.00 83.06 93 GLY A O 1
ATOM 750 N N . GLY A 1 94 ? -8.688 12.840 -10.368 1.00 89.62 94 GLY A N 1
ATOM 751 C CA . GLY A 1 94 ? -9.979 12.577 -9.722 1.00 89.62 94 GLY A CA 1
ATOM 752 C C . GLY A 1 94 ? -10.193 13.365 -8.423 1.00 89.62 94 GLY A C 1
ATOM 753 O O . GLY A 1 94 ? -10.141 14.590 -8.422 1.00 89.62 94 GLY A O 1
ATOM 754 N N . CYS A 1 95 ? -10.454 12.667 -7.312 1.00 91.38 95 CYS A N 1
ATOM 755 C CA . CYS A 1 95 ? -10.804 13.266 -6.012 1.00 91.38 95 CYS A CA 1
ATOM 756 C C . CYS A 1 95 ? -9.658 13.996 -5.294 1.00 91.38 95 CYS A C 1
ATOM 758 O O . CYS A 1 95 ? -9.896 14.590 -4.245 1.00 91.38 95 CYS A O 1
ATOM 760 N N . ARG A 1 96 ? -8.425 13.910 -5.807 1.00 92.25 96 ARG A N 1
ATOM 761 C CA . ARG A 1 96 ? -7.234 14.558 -5.236 1.00 92.25 96 ARG A CA 1
ATOM 762 C C . ARG A 1 96 ? -6.948 14.225 -3.766 1.00 92.25 96 ARG A C 1
ATOM 764 O O . ARG A 1 96 ? -6.383 15.033 -3.037 1.00 92.25 96 ARG A O 1
ATOM 771 N N . SER A 1 97 ? -7.340 13.031 -3.318 1.00 92.62 97 SER A N 1
ATOM 772 C CA . SER A 1 97 ? -7.100 12.563 -1.950 1.00 92.62 97 SER A CA 1
ATOM 773 C C . SER A 1 97 ? -5.604 12.500 -1.637 1.00 92.62 97 SER A C 1
ATOM 775 O O . SER A 1 97 ? -4.843 11.910 -2.410 1.00 92.62 97 SER A O 1
ATOM 777 N N . HIS A 1 98 ? -5.210 13.034 -0.480 1.00 94.56 98 HIS A N 1
ATOM 778 C CA . HIS A 1 98 ? -3.847 12.955 0.044 1.00 94.56 98 HIS A CA 1
ATOM 779 C C . HIS A 1 98 ? -3.868 12.444 1.484 1.00 94.56 98 HIS A C 1
ATOM 781 O O . HIS A 1 98 ? -4.511 13.031 2.356 1.00 94.56 98 HIS A O 1
ATOM 787 N N . PHE A 1 99 ? -3.216 11.311 1.721 1.00 95.12 99 PHE A N 1
ATOM 788 C CA . PHE A 1 99 ? -3.220 10.635 3.015 1.00 95.12 99 PHE A CA 1
ATOM 789 C C . PHE A 1 99 ? -1.981 9.752 3.196 1.00 95.12 99 PHE A C 1
ATOM 791 O O . PHE A 1 99 ? -1.258 9.445 2.249 1.00 95.12 99 PHE A O 1
ATOM 798 N N . PHE A 1 100 ? -1.750 9.328 4.430 1.00 96.00 100 PHE A N 1
ATOM 799 C CA . PHE A 1 100 ? -0.826 8.266 4.798 1.00 96.00 100 PHE A CA 1
ATOM 800 C C . PHE A 1 100 ? -1.613 7.019 5.192 1.00 96.00 100 PHE A C 1
ATOM 802 O O . PHE A 1 100 ? -2.758 7.110 5.641 1.00 96.00 100 PHE A O 1
ATOM 809 N N . ILE A 1 101 ? -0.972 5.860 5.068 1.00 96.56 101 ILE A N 1
ATOM 810 C CA . ILE A 1 101 ? -1.419 4.637 5.729 1.00 96.56 101 ILE A CA 1
ATOM 811 C C . ILE A 1 101 ? -0.396 4.300 6.798 1.00 96.56 101 ILE A C 1
ATOM 813 O O . ILE A 1 101 ? 0.760 4.007 6.484 1.00 96.56 101 ILE A O 1
ATOM 817 N N . ARG A 1 102 ? -0.821 4.354 8.059 1.00 95.69 102 ARG A N 1
ATOM 818 C CA . ARG A 1 102 ? 0.024 4.043 9.209 1.00 95.69 102 ARG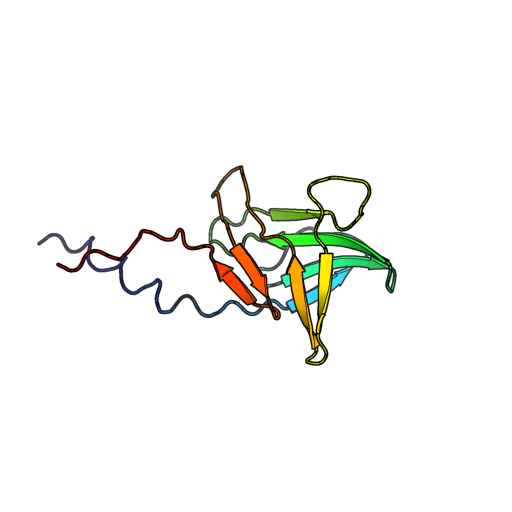 A CA 1
ATOM 819 C C . ARG A 1 102 ? -0.702 3.133 10.172 1.00 95.69 102 ARG A C 1
ATOM 821 O O . ARG A 1 102 ? -1.839 3.420 10.531 1.00 95.69 102 ARG A O 1
ATOM 828 N N . ASN A 1 103 ? -0.059 2.040 10.567 1.00 95.75 103 ASN A N 1
ATOM 829 C CA . ASN A 1 103 ? -0.618 1.070 11.509 1.00 95.75 103 ASN A CA 1
ATOM 830 C C . ASN A 1 103 ? -2.048 0.650 11.127 1.00 95.75 103 ASN A C 1
ATOM 832 O O . ASN A 1 103 ? -2.980 0.740 11.928 1.00 95.75 103 ASN A O 1
ATOM 836 N N . ASN A 1 104 ? -2.225 0.259 9.861 1.00 95.56 104 ASN A N 1
ATOM 837 C CA . ASN A 1 104 ? -3.506 -0.091 9.249 1.00 95.56 104 ASN A CA 1
ATOM 838 C C . ASN A 1 104 ? -4.554 1.029 9.292 1.00 95.56 104 ASN A C 1
ATOM 840 O O . ASN A 1 104 ? -5.745 0.755 9.258 1.00 95.56 104 ASN A O 1
ATOM 844 N N . ARG A 1 105 ? -4.169 2.302 9.386 1.00 94.50 105 ARG A N 1
ATOM 845 C CA . ARG A 1 105 ? -5.119 3.417 9.475 1.00 94.50 105 ARG A CA 1
ATOM 846 C C . ARG A 1 105 ? -4.839 4.469 8.426 1.00 94.50 105 ARG A C 1
ATOM 848 O O . ARG A 1 105 ? -3.689 4.774 8.126 1.00 94.50 105 ARG A O 1
ATOM 855 N N . VAL A 1 106 ? -5.914 5.046 7.901 1.00 93.94 106 VAL A N 1
ATOM 856 C CA . VAL A 1 106 ? -5.844 6.201 7.003 1.00 93.94 106 VAL A CA 1
ATOM 857 C C . VAL A 1 106 ? -5.662 7.471 7.831 1.00 93.94 106 VAL A C 1
ATOM 859 O O . VAL A 1 106 ? -6.528 7.831 8.630 1.00 93.94 106 VAL A O 1
ATOM 862 N N . GLU A 1 107 ? -4.555 8.170 7.606 1.00 92.88 107 GLU A N 1
ATOM 863 C CA . GLU A 1 107 ? -4.256 9.474 8.196 1.00 92.88 107 GLU A CA 1
ATOM 864 C C . GLU A 1 107 ? -4.268 10.541 7.101 1.00 92.88 107 GLU A C 1
ATOM 866 O O . GLU A 1 107 ? -3.377 10.600 6.257 1.00 92.88 107 GLU A O 1
ATOM 871 N N . TRP A 1 108 ? -5.294 11.388 7.086 1.00 91.31 108 TRP A N 1
ATOM 872 C CA . TRP A 1 108 ? -5.437 12.430 6.068 1.00 91.31 108 TRP A CA 1
ATOM 873 C C . TRP A 1 108 ? -4.354 13.501 6.192 1.00 91.31 108 TRP A C 1
ATOM 875 O O . TRP A 1 108 ? -4.084 13.991 7.291 1.00 91.31 108 TRP A O 1
ATOM 885 N N . PHE A 1 109 ? -3.774 13.902 5.058 1.00 89.25 109 PHE A N 1
ATOM 886 C CA . PHE A 1 109 ? -2.863 15.038 5.025 1.00 89.25 109 PHE A CA 1
ATOM 887 C C . PHE A 1 109 ? -3.635 16.317 5.362 1.00 89.25 109 PHE A C 1
ATOM 889 O O . PHE A 1 109 ? -4.700 16.582 4.802 1.00 89.25 109 PHE A O 1
ATOM 896 N N . ARG A 1 110 ? -3.092 17.115 6.283 1.00 80.81 110 ARG A N 1
ATOM 897 C CA 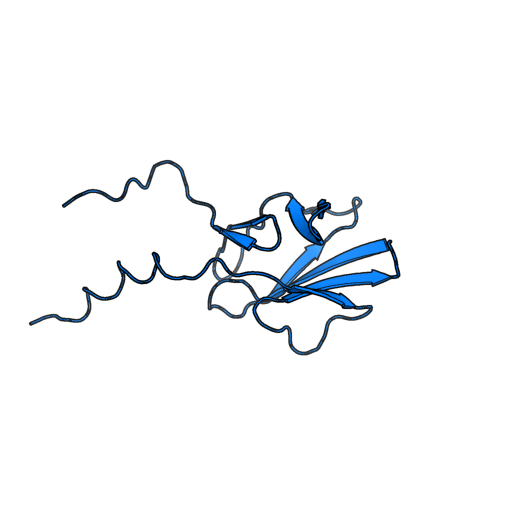. ARG A 1 110 ? -3.608 18.440 6.626 1.00 80.81 110 ARG A CA 1
ATOM 898 C C . ARG A 1 110 ? -2.509 19.460 6.333 1.00 80.81 110 ARG A C 1
ATOM 900 O O . ARG A 1 110 ? -1.443 19.349 6.936 1.00 80.81 110 ARG A O 1
ATOM 907 N N . PRO A 1 111 ? -2.732 20.434 5.438 1.00 72.00 111 PRO A N 1
ATOM 908 C CA . PRO A 1 111 ? -1.777 21.514 5.259 1.00 72.00 111 PRO A CA 1
ATOM 909 C C . PRO A 1 111 ? -1.691 22.342 6.547 1.00 72.00 111 PRO A C 1
ATOM 911 O O . PRO A 1 111 ? -2.716 22.732 7.113 1.00 72.00 111 PRO A O 1
ATOM 914 N N . ALA A 1 112 ? -0.472 22.614 7.012 1.00 59.38 112 ALA A N 1
ATOM 915 C CA . ALA A 1 112 ? -0.239 23.583 8.076 1.00 59.38 112 ALA A CA 1
ATOM 916 C C . ALA A 1 112 ? -0.707 24.967 7.588 1.00 59.38 112 ALA A C 1
ATOM 918 O O . ALA A 1 112 ? -0.209 25.458 6.579 1.00 59.38 112 ALA A O 1
ATOM 919 N N . GLY A 1 113 ? -1.702 25.557 8.259 1.00 56.31 113 GLY A N 1
ATOM 920 C CA . GLY A 1 113 ? -2.238 26.884 7.918 1.00 56.31 113 GLY A CA 1
ATOM 921 C C . GLY A 1 113 ? -3.763 26.974 7.827 1.00 56.31 113 GLY A C 1
ATOM 922 O O . GLY A 1 113 ? -4.306 28.068 7.910 1.00 56.31 113 GLY A O 1
ATOM 923 N N . LEU A 1 114 ? -4.481 25.848 7.755 1.00 56.97 114 LEU A N 1
ATOM 924 C CA . LEU A 1 114 ? -5.935 25.832 7.955 1.00 56.97 114 LEU A CA 1
ATOM 925 C C . LEU A 1 114 ? -6.242 25.707 9.452 1.00 56.97 114 LEU A C 1
ATOM 927 O O . LEU A 1 114 ? -6.815 24.718 9.909 1.00 56.97 114 LEU A O 1
ATOM 931 N N . ALA A 1 115 ? -5.823 26.710 10.228 1.00 48.88 115 ALA A N 1
ATOM 932 C CA . ALA A 1 115 ? -6.498 26.990 11.483 1.00 48.88 115 ALA A CA 1
ATOM 933 C C . ALA A 1 115 ? -7.945 27.315 11.105 1.00 48.88 115 ALA A C 1
ATOM 935 O O . ALA A 1 115 ? -8.210 28.276 10.386 1.00 48.88 115 ALA A O 1
ATOM 936 N N . SER A 1 116 ? -8.872 26.450 11.502 1.00 52.72 116 SER A N 1
ATOM 937 C CA . SER A 1 116 ? -10.301 26.727 11.461 1.00 52.72 116 SER A CA 1
ATOM 938 C C . SER A 1 116 ? -10.534 28.054 12.176 1.00 52.72 116 SER A C 1
ATOM 940 O O . SER A 1 116 ? -10.441 28.108 13.402 1.00 52.72 116 SER A O 1
ATOM 942 N N . GLY A 1 117 ? -10.746 29.118 11.398 1.00 44.12 117 GLY A N 1
ATOM 943 C CA . GLY A 1 117 ? -11.087 30.435 11.909 1.00 44.12 117 GLY A CA 1
ATOM 944 C C . GLY A 1 117 ? -12.279 30.303 12.843 1.00 44.12 117 GLY A C 1
ATOM 945 O O . GLY A 1 117 ? -13.334 29.816 12.436 1.00 44.12 117 GLY A O 1
ATOM 946 N N . GLY A 1 118 ? -12.059 30.673 14.101 1.00 46.41 118 GLY A N 1
ATOM 947 C CA . GLY A 1 118 ? -13.131 30.896 15.050 1.00 46.41 118 GLY A CA 1
ATOM 948 C C . GLY A 1 118 ? -13.996 32.051 14.561 1.00 46.41 118 GLY A C 1
ATOM 949 O O . GLY A 1 118 ? -13.482 33.108 14.194 1.00 46.41 118 GLY A O 1
ATOM 950 N N . ILE A 1 119 ? -15.297 31.803 14.550 1.00 42.00 119 ILE A N 1
ATOM 951 C CA . ILE A 1 119 ? -16.367 32.794 14.616 1.00 42.00 119 ILE A CA 1
ATOM 952 C C . ILE A 1 119 ? -17.395 32.233 15.583 1.00 42.00 119 ILE A C 1
ATOM 954 O O . ILE A 1 119 ? -17.712 31.028 15.439 1.00 42.00 119 ILE A O 1
#

pLDDT: mean 83.88, std 19.63, range [38.97, 98.0]

Radius of gyration: 16.72 Å; chains: 1; bounding box: 48×48×28 Å

Sequence (119 aa):
MNWRKLWQSASQWFKGRQVLVSEQVDEIPDCLAKGKLYLLGEGRHLWAVAMQCPCSCGGIIHLNLLPDARPCWRLIHHRDGTMSLTPSIWRQGGCRSHFFIRNNRVEWFRPAGLASGGI

Secondary structure (DSSP, 8-state):
---TTSSSSSTTTSS---B-EEEEESS--SSPPTTEEEEEEETTEEEEEEEE-SSTT--EEEEE--TTSSS--EEEE-TTS-EEEEEEEE--STT--EEEEETTEEEE---TT------